Protein 3C2C (pdb70)

Radius of gyration: 13.07 Å; Cα contacts (8 Å, |Δi|>4): 189; chains: 1; bounding box: 24×31×30 Å

CATH classification: 1.10.760.10

Solvent-accessible surface area: 6075 Å² total; per-residue (Å²): 100,45,75,38,72,36,0,89,160,20,4,99,99,26,77,82,48,22,31,11,109,141,78,28,63,48,107,99,9,16,2,25,47,18,8,33,109,58,43,0,8,25,44,142,117,42,83,43,17,124,2,16,68,47,0,89,92,139,53,20,57,10,56,72,70,26,8,17,44,21,21,93,55,0,50,50,11,0,81,111,85,12,59,37,122,121,19,61,25,137,59,67,95,109,11,106,123,100,95,30,4,32,24,8,5,11,23,13,82,81,18,97

Structure (mmCIF, N/CA/C/O backbone):
data_3C2C
#
_entry.id   3C2C
#
_cell.length_a   32.220
_cell.length_b   37.360
_cell.length_c   84.620
_cell.angle_alpha   90.00
_cell.angle_beta   90.00
_cell.angle_gamma   90.00
#
_symmetry.space_group_name_H-M   'P 21 21 21'
#
loop_
_entity.id
_entity.type
_entity.pdbx_description
1 polymer 'CYTOCHROME C2'
2 non-polymer 'PROTOPORPHYRIN IX CONTAINING FE'
3 water water
#
loop_
_atom_site.group_PDB
_atom_site.id
_atom_site.type_symbol
_atom_site.label_atom_id
_atom_site.label_alt_id
_atom_site.label_comp_id
_atom_site.label_asym_id
_atom_site.label_entity_id
_atom_site.label_seq_id
_atom_site.pdbx_PDB_ins_code
_atom_site.Cartn_x
_atom_site.Cartn_y
_atom_site.Cartn_z
_atom_site.occupancy
_atom_site.B_iso_or_equiv
_atom_site.auth_seq_id
_atom_site.auth_comp_id
_atom_site.auth_asym_id
_atom_site.auth_atom_id
_atom_site.pdbx_PDB_model_num
ATOM 1 N N . GLU A 1 1 ? 27.150 -14.330 30.570 1.00 44.20 1 GLU A N 1
ATOM 2 C CA . GLU A 1 1 ? 28.420 -15.230 30.850 1.00 54.70 1 GLU A CA 1
ATOM 3 C C . GLU A 1 1 ? 28.940 -14.650 32.190 1.00 33.60 1 GLU A C 1
ATOM 4 O O . GLU A 1 1 ? 28.920 -13.270 32.140 1.00 49.90 1 GLU A O 1
ATOM 6 N N . GLY A 1 2 ? 29.470 -15.589 32.790 1.00 25.80 2 GLY A N 1
ATOM 7 C CA . GLY A 1 2 ? 30.210 -14.820 33.860 1.00 16.80 2 GLY A CA 1
ATOM 8 C C . GLY A 1 2 ? 29.500 -15.139 35.180 1.00 20.70 2 GLY A C 1
ATOM 9 O O . G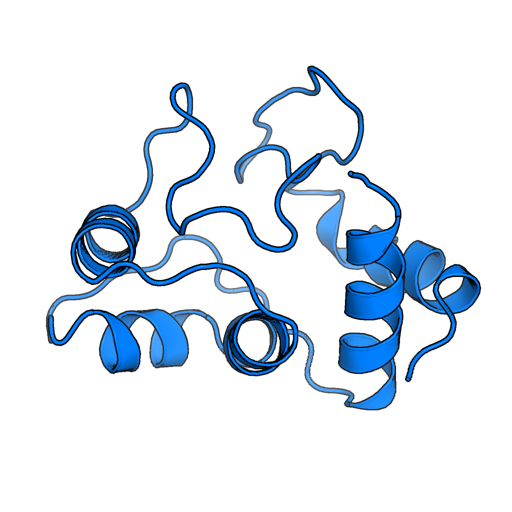LY A 1 2 ? 28.270 -15.220 35.170 1.00 23.60 2 GLY A O 1
ATOM 10 N N . ASP A 1 3 ? 30.320 -15.269 36.190 1.00 12.30 3 ASP A N 1
ATOM 11 C CA . ASP A 1 3 ? 29.660 -15.610 37.510 1.00 14.80 3 ASP A CA 1
ATOM 12 C C . ASP A 1 3 ? 29.740 -14.219 38.250 1.00 20.80 3 ASP A C 1
ATOM 13 O O . ASP A 1 3 ? 30.900 -13.860 38.500 1.00 18.00 3 ASP A O 1
ATOM 18 N N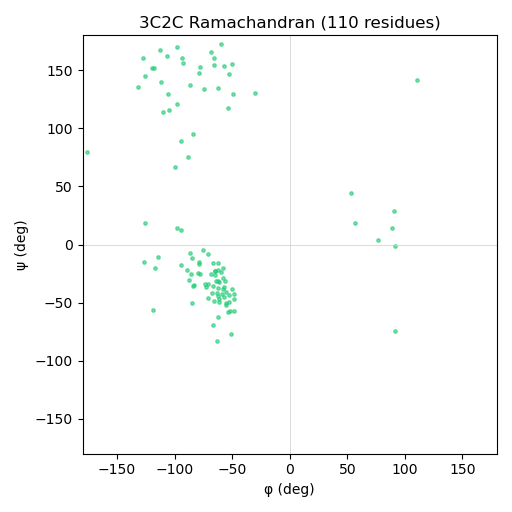 . ALA A 1 4 ? 28.740 -13.460 38.620 1.00 10.30 4 ALA A N 1
ATOM 19 C CA . ALA A 1 4 ? 28.830 -12.179 39.230 1.00 6.30 4 ALA A CA 1
ATOM 20 C C . ALA A 1 4 ? 29.380 -12.490 40.700 1.00 6.70 4 ALA A C 1
ATOM 21 O O . ALA A 1 4 ? 29.940 -11.459 41.190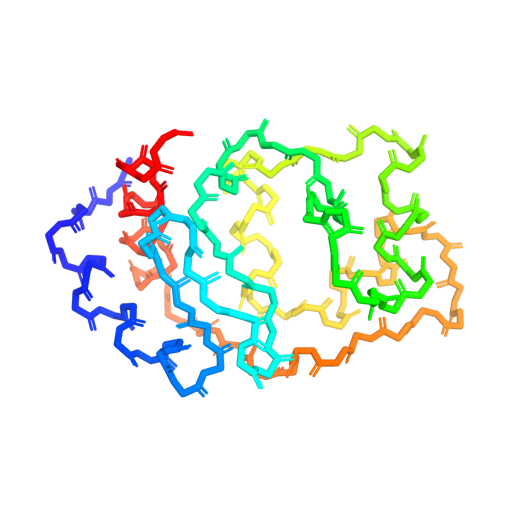 1.00 9.50 4 ALA A O 1
ATOM 23 N N . ALA A 1 5 ? 29.470 -13.710 41.100 1.00 5.90 5 ALA A N 1
ATOM 24 C CA . ALA A 1 5 ? 29.990 -13.889 42.500 1.00 7.30 5 ALA A CA 1
ATOM 25 C C . ALA A 1 5 ? 31.550 -13.949 42.360 1.00 6.50 5 ALA A C 1
ATOM 26 O O . ALA A 1 5 ? 32.170 -13.250 43.130 1.00 9.20 5 ALA A O 1
ATOM 28 N N . ALA A 1 6 ? 32.040 -14.490 41.170 1.00 10.00 6 ALA A N 1
ATOM 29 C CA . ALA A 1 6 ? 33.520 -14.470 41.050 1.00 9.00 6 ALA A CA 1
ATOM 30 C C . ALA A 1 6 ? 34.020 -13.120 40.650 1.00 11.20 6 ALA A C 1
ATOM 31 O O . ALA A 1 6 ? 35.030 -12.569 41.010 1.00 8.90 6 ALA A O 1
ATOM 33 N N . GLY A 1 7 ? 33.090 -12.379 39.990 1.00 9.80 7 GLY A N 1
ATOM 34 C CA . GLY A 1 7 ? 33.260 -10.989 39.530 1.00 6.00 7 GLY A CA 1
ATOM 35 C C . GLY A 1 7 ? 33.520 -10.030 40.690 1.00 5.70 7 GLY A C 1
ATOM 36 O O . GLY A 1 7 ? 34.320 -9.100 40.600 1.00 10.60 7 GLY A O 1
ATOM 37 N N . GLU A 1 8 ? 32.670 -10.190 41.750 1.00 6.00 8 GLU A N 1
ATOM 38 C CA . GLU A 1 8 ? 32.870 -9.380 42.990 1.00 5.70 8 GLU A CA 1
ATOM 39 C C . GLU A 1 8 ? 34.270 -9.510 43.700 1.00 10.70 8 GLU A C 1
ATOM 40 O O . GLU A 1 8 ? 34.910 -8.570 44.070 1.00 8.50 8 GLU A O 1
ATOM 46 N N . LYS A 1 9 ? 34.740 -10.789 43.660 1.00 7.50 9 LYS A N 1
ATOM 47 C CA . LYS A 1 9 ? 36.100 -11.059 43.970 1.00 11.40 9 LYS A CA 1
ATOM 48 C C . LYS A 1 9 ? 37.200 -10.290 43.210 1.00 8.90 9 LYS A C 1
ATOM 49 O O . LYS A 1 9 ? 38.140 -9.660 43.720 1.00 9.20 9 LYS A O 1
ATOM 55 N N . VAL A 1 10 ? 37.140 -10.450 41.800 1.00 7.20 10 VAL A N 1
ATOM 56 C CA . VAL A 1 10 ? 38.050 -9.780 40.930 1.00 9.40 10 VAL A CA 1
ATOM 57 C C . VAL A 1 10 ? 38.020 -8.239 41.120 1.00 8.40 10 VAL A C 1
ATOM 58 O O . VAL A 1 10 ? 39.030 -7.560 41.100 1.00 9.40 10 VAL A O 1
ATOM 62 N N . SER A 1 11 ? 36.820 -7.810 41.360 1.00 7.10 11 SER A N 1
ATOM 63 C CA . SER A 1 11 ? 36.580 -6.340 41.470 1.00 4.60 11 SER A CA 1
ATOM 64 C C . SER A 1 11 ? 37.430 -5.630 42.570 1.00 4.10 11 SER A C 1
ATOM 65 O O . SER A 1 11 ? 37.570 -4.410 42.550 1.00 4.80 11 SER A O 1
ATOM 68 N N . LYS A 1 12 ? 37.870 -6.540 43.460 1.00 6.50 12 LYS A N 1
ATOM 69 C CA . LYS A 1 12 ? 38.750 -6.040 44.560 1.00 8.50 12 LYS A CA 1
ATOM 70 C C . LYS A 1 12 ? 40.030 -5.450 43.980 1.00 6.00 12 LYS A C 1
ATOM 71 O O . LYS A 1 12 ? 40.590 -4.480 44.490 1.00 8.10 12 LYS A O 1
ATOM 75 N N . LYS A 1 13 ? 40.400 -5.820 42.780 1.00 4.00 13 LYS A N 1
ATOM 76 C CA . LYS A 1 13 ? 41.450 -5.250 41.980 1.00 2.00 13 LYS A CA 1
ATOM 77 C C . LYS A 1 13 ? 41.170 -3.840 41.580 1.00 7.30 13 LYS A C 1
ATOM 78 O O . LYS A 1 13 ? 42.090 -3.090 41.380 1.00 10.40 13 LYS A O 1
ATOM 84 N N . CYS A 1 14 ? 39.920 -3.430 41.500 1.00 5.70 14 CYS A N 1
ATOM 85 C CA . CYS A 1 14 ? 39.670 -2.000 41.120 1.00 5.50 14 CYS A CA 1
ATOM 86 C C . CYS A 1 14 ? 39.630 -1.100 42.400 1.00 4.80 14 CYS A C 1
ATOM 87 O O . CYS A 1 14 ? 39.390 0.100 42.200 1.00 6.30 14 CYS A O 1
ATOM 90 N N . LEU A 1 15 ? 39.360 -1.660 43.640 1.00 3.50 15 LEU A N 1
ATOM 91 C CA . LEU A 1 15 ? 38.990 -0.830 44.770 1.00 2.30 15 LEU A CA 1
ATOM 92 C C . LEU A 1 15 ? 40.100 0.180 45.180 1.00 9.10 15 LEU A C 1
ATOM 93 O O . LEU A 1 15 ? 39.590 1.210 45.710 1.00 10.90 15 LEU A O 1
ATOM 98 N N . ALA A 1 16 ? 41.340 0.170 44.850 1.00 4.90 16 ALA A N 1
ATOM 99 C CA . ALA A 1 16 ? 42.160 1.300 45.200 1.00 7.20 16 ALA A CA 1
ATOM 100 C C . ALA A 1 16 ? 41.710 2.510 44.480 1.00 9.50 16 ALA A C 1
ATOM 101 O O . ALA A 1 16 ? 42.030 3.590 44.940 1.00 9.80 16 ALA A O 1
ATOM 103 N N . CYS A 1 17 ? 41.010 2.340 43.330 1.00 5.80 17 CYS A N 1
ATOM 104 C CA . CYS A 1 17 ? 40.740 3.650 42.580 1.00 5.00 17 CYS A CA 1
ATOM 105 C C . CYS A 1 17 ? 39.270 3.910 42.500 1.00 2.00 17 CYS A C 1
ATOM 106 O O . CYS A 1 17 ? 38.770 5.000 42.200 1.00 8.00 17 CYS A O 1
ATOM 109 N N . HIS A 1 18 ? 38.460 2.820 42.690 1.00 4.30 18 HIS A N 1
ATOM 110 C CA . HIS A 1 18 ? 37.040 3.120 42.450 1.00 3.90 18 HIS A CA 1
ATOM 111 C C . HIS A 1 18 ? 36.220 2.640 43.740 1.00 8.00 18 HIS A C 1
ATOM 112 O O . HIS A 1 18 ? 36.470 1.520 44.180 1.00 7.50 18 HIS A O 1
ATOM 119 N N . THR A 1 19 ? 35.020 3.200 43.850 1.00 4.30 19 THR A N 1
ATOM 120 C CA . THR A 1 19 ? 34.040 2.660 44.760 1.00 6.70 19 THR A CA 1
ATOM 121 C C . THR A 1 19 ? 32.880 2.080 43.980 1.00 5.50 19 THR A C 1
ATOM 122 O O . THR A 1 19 ? 32.640 2.610 42.890 1.00 6.60 19 THR A O 1
ATOM 126 N N . PHE A 1 20 ? 31.910 1.340 44.320 1.00 2.60 20 PHE A N 1
ATOM 127 C CA . PHE A 1 20 ? 30.950 0.620 43.850 1.00 2.00 20 PHE A CA 1
ATOM 128 C C . PHE A 1 20 ? 29.510 0.870 44.320 1.00 9.40 20 PHE A C 1
ATOM 129 O O . PHE A 1 20 ? 28.510 0.250 43.930 1.00 9.90 20 PHE A O 1
ATOM 137 N N . ASP A 1 21 ? 29.590 1.680 45.500 1.00 8.50 21 ASP A N 1
ATOM 138 C CA . ASP A 1 21 ? 28.280 1.780 46.170 1.00 5.90 21 ASP A CA 1
ATOM 139 C C . ASP A 1 21 ? 27.660 3.040 45.580 1.00 2.80 21 ASP A C 1
ATOM 140 O O . ASP 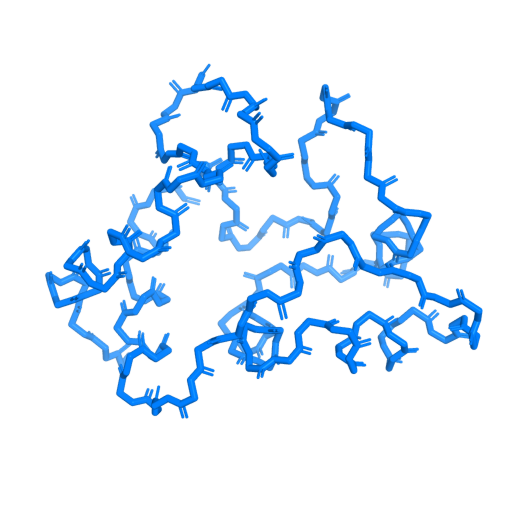A 1 21 ? 28.280 4.000 45.290 1.00 3.50 21 ASP A O 1
ATOM 145 N N . GLN A 1 22 ? 26.360 3.000 45.680 1.00 2.70 22 GLN A N 1
ATOM 146 C CA . GLN A 1 22 ? 25.550 4.170 45.350 1.00 1.80 22 GLN A CA 1
ATOM 147 C C . GLN A 1 22 ? 25.890 5.410 46.010 1.00 5.80 22 GLN A C 1
ATOM 148 O O . GLN A 1 22 ? 25.960 5.410 47.320 1.00 8.90 22 GLN A O 1
ATOM 154 N N . GLY A 1 23 ? 26.320 6.570 45.470 1.00 4.30 23 GLY A N 1
ATOM 155 C CA . GLY A 1 23 ? 26.590 7.850 46.200 1.00 2.00 23 GLY A CA 1
ATOM 156 C C . GLY A 1 23 ? 27.980 7.840 46.570 1.00 4.40 23 GLY A C 1
ATOM 157 O O . GLY A 1 23 ? 28.440 8.840 46.930 1.00 8.40 23 GLY A O 1
ATOM 158 N N . GLY A 1 24 ? 28.850 6.830 46.310 1.00 5.60 24 GLY A N 1
ATOM 159 C CA . GLY A 1 24 ? 30.150 6.640 46.710 1.00 2.00 24 GLY A CA 1
ATOM 160 C C . GLY A 1 24 ? 31.100 7.720 46.270 1.00 5.60 24 GLY A C 1
ATOM 161 O O . GLY A 1 24 ? 30.860 8.450 45.250 1.00 8.60 24 GLY A O 1
ATOM 162 N N . ALA A 1 25 ? 32.350 7.740 46.710 1.00 6.20 25 ALA A N 1
ATOM 163 C CA . ALA A 1 25 ? 33.220 8.890 46.550 1.00 9.50 25 ALA A CA 1
ATOM 164 C C . ALA A 1 25 ? 33.980 8.570 45.220 1.00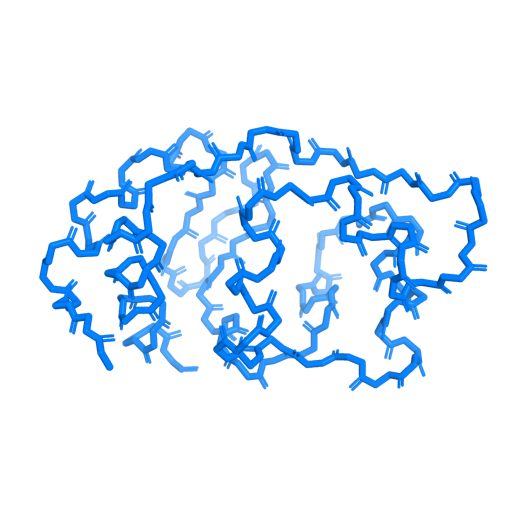 9.40 25 ALA A C 1
ATOM 165 O O . ALA A 1 25 ? 34.010 7.470 44.650 1.00 12.80 25 ALA A O 1
ATOM 167 N N . ASN A 1 26 ? 34.530 9.670 44.660 1.00 15.00 26 ASN A N 1
ATOM 168 C CA . ASN A 1 26 ? 35.380 9.630 43.480 1.00 10.40 26 ASN A CA 1
ATOM 169 C C . ASN A 1 26 ? 36.830 9.580 44.110 1.00 6.70 26 ASN A C 1
ATOM 170 O O . ASN A 1 26 ? 37.430 10.610 44.110 1.00 17.10 26 ASN A O 1
ATOM 175 N N . LYS A 1 27 ? 37.330 8.420 44.370 1.00 8.60 27 LYS A N 1
ATOM 176 C CA . LYS A 1 27 ? 38.680 8.300 44.900 1.00 12.10 27 LYS A CA 1
ATOM 177 C C . LYS A 1 27 ? 39.850 8.690 44.030 1.00 19.10 27 LYS A C 1
ATOM 178 O O . LYS A 1 27 ? 40.820 9.500 44.440 1.00 22.80 27 LYS A O 1
ATOM 184 N N . VAL A 1 28 ? 40.120 7.900 42.980 1.00 12.70 28 VAL A N 1
ATOM 185 C CA . VAL A 1 28 ? 41.080 8.220 41.920 1.00 8.30 28 VAL A CA 1
ATOM 186 C C . VAL A 1 28 ? 40.270 8.290 40.530 1.00 7.40 28 VAL A C 1
ATOM 187 O O . VAL A 1 28 ? 40.320 9.340 39.880 1.00 9.10 28 VAL A O 1
ATOM 191 N N . GLY A 1 29 ? 39.610 7.160 40.280 1.00 4.70 29 GLY A N 1
ATOM 192 C CA . GLY A 1 29 ? 38.610 7.150 39.180 1.00 4.20 29 GLY A CA 1
ATOM 193 C C . GLY A 1 29 ? 37.150 7.340 39.730 1.00 5.20 29 GLY A C 1
ATOM 194 O O . GLY A 1 29 ? 36.860 7.550 40.860 1.00 3.10 29 GLY A O 1
ATOM 195 N N . PRO A 1 30 ? 36.180 7.570 38.750 1.00 5.60 30 PRO A N 1
ATOM 196 C CA . PRO A 1 30 ? 34.830 7.890 39.170 1.00 5.00 30 PRO A CA 1
ATOM 197 C C . PRO A 1 30 ? 34.250 6.650 39.880 1.00 5.30 30 PRO A C 1
ATOM 198 O O . PRO A 1 30 ? 34.480 5.500 39.620 1.00 6.70 30 PRO A O 1
ATOM 202 N N . ASN A 1 31 ? 33.270 6.930 40.770 1.00 4.90 31 ASN A N 1
ATOM 203 C CA . ASN A 1 31 ? 32.440 5.780 41.300 1.00 2.40 31 ASN A CA 1
ATOM 204 C C . ASN A 1 31 ? 31.750 5.000 40.080 1.00 3.10 31 ASN A C 1
ATOM 205 O O . ASN A 1 31 ? 31.170 5.710 39.170 1.00 5.80 31 ASN A O 1
ATOM 210 N N . LEU A 1 32 ? 31.460 3.760 40.230 1.00 2.00 32 LEU A N 1
ATOM 211 C CA . LEU A 1 32 ? 31.090 2.950 39.070 1.00 2.60 32 LEU A CA 1
ATOM 212 C C . LEU A 1 32 ? 29.760 2.360 39.450 1.00 3.60 32 LEU A C 1
ATOM 213 O O . LEU A 1 32 ? 29.280 1.590 38.640 1.00 7.50 32 LEU A O 1
ATOM 218 N N . PHE A 1 33 ? 29.090 2.960 40.460 1.00 2.40 33 PHE A N 1
ATOM 219 C CA . PHE A 1 33 ? 27.700 2.330 40.560 1.00 3.30 33 PHE A CA 1
ATOM 220 C C . PHE A 1 33 ? 26.850 2.980 39.420 1.00 5.50 33 PHE A C 1
ATOM 221 O O . PHE A 1 33 ? 26.900 4.160 39.160 1.00 9.60 33 PHE A O 1
ATOM 229 N N . GLY A 1 34 ? 25.950 2.090 38.950 1.00 6.90 34 GLY A N 1
ATOM 230 C CA . GLY A 1 34 ? 25.170 2.540 37.790 1.00 10.30 34 GLY A CA 1
ATOM 231 C C . GLY A 1 34 ? 25.920 2.540 36.330 1.00 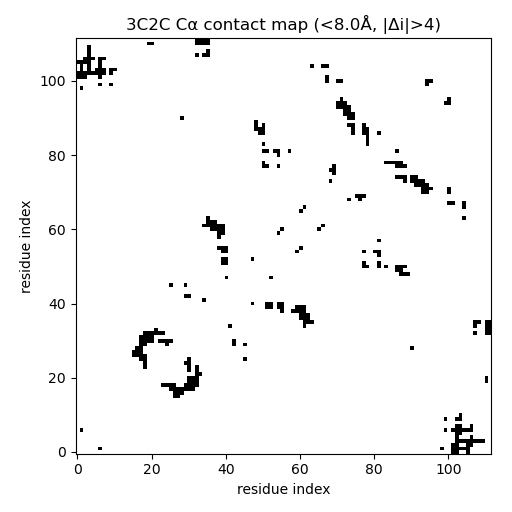7.20 34 GLY A C 1
ATOM 232 O O . GLY A 1 34 ? 25.330 3.250 35.560 1.00 8.90 34 GLY A O 1
ATOM 233 N N . VAL A 1 35 ? 27.100 2.100 36.160 1.00 4.60 35 VAL A N 1
ATOM 234 C CA . VAL A 1 35 ? 28.000 2.310 35.010 1.00 6.60 35 VAL A CA 1
ATOM 235 C C . VAL A 1 35 ? 27.400 1.450 33.770 1.00 8.10 35 VAL A C 1
ATOM 236 O O . VAL A 1 35 ? 27.530 1.760 32.690 1.00 5.20 35 VAL A O 1
ATOM 240 N N . PHE A 1 36 ? 26.820 0.320 34.160 1.00 9.40 36 PHE A N 1
ATOM 241 C CA . PHE A 1 36 ? 26.400 -0.630 33.150 1.00 11.30 36 PHE A CA 1
ATOM 242 C C . PHE A 1 36 ? 25.320 0.080 32.270 1.00 9.50 36 PHE A C 1
ATOM 243 O O . PHE A 1 36 ? 24.230 0.410 32.860 1.00 12.00 36 PHE A O 1
ATOM 251 N N . GLU A 1 37 ? 25.520 -0.120 30.940 1.00 9.80 37 GLU A N 1
ATOM 252 C CA . GLU A 1 37 ? 24.570 0.560 29.980 1.00 9.30 37 GLU A CA 1
ATOM 253 C C . GLU A 1 37 ? 24.450 1.980 30.080 1.00 13.60 37 GLU A C 1
ATOM 254 O O . GLU A 1 37 ? 23.530 2.540 29.570 1.00 16.60 37 GLU A O 1
ATOM 260 N N . ASN A 1 38 ? 25.380 2.650 30.690 1.00 7.00 38 ASN A N 1
ATOM 261 C CA . ASN A 1 38 ? 25.240 4.130 30.950 1.00 10.70 38 ASN A CA 1
ATOM 262 C C . ASN A 1 38 ? 26.270 4.700 29.890 1.00 11.10 38 ASN A C 1
ATOM 263 O O . ASN A 1 38 ? 26.990 3.920 29.350 1.00 9.40 38 ASN A O 1
ATOM 268 N N . THR A 1 39 ? 26.200 5.900 29.560 1.00 12.40 39 THR A N 1
ATOM 269 C CA . THR A 1 39 ? 27.150 6.660 28.820 1.00 9.50 39 THR A CA 1
ATOM 270 C C . THR A 1 39 ? 28.580 6.630 29.250 1.00 8.60 39 THR A C 1
ATOM 271 O O . THR A 1 39 ? 28.930 6.370 30.380 1.00 12.10 39 THR A O 1
ATOM 275 N N . ALA A 1 40 ? 29.550 6.900 28.350 1.00 8.00 40 ALA A N 1
ATOM 276 C CA . ALA A 1 40 ? 30.990 7.110 28.690 1.00 3.80 40 ALA A CA 1
ATOM 277 C C . ALA A 1 40 ? 30.860 8.400 29.500 1.00 6.90 40 ALA A C 1
ATOM 278 O O . ALA A 1 40 ? 29.850 9.160 29.250 1.00 10.80 40 ALA A O 1
ATOM 280 N N . ALA A 1 41 ? 31.820 8.680 30.260 1.00 5.20 41 ALA A N 1
ATOM 281 C CA . ALA A 1 41 ? 31.830 9.950 31.060 1.00 4.30 41 ALA A CA 1
ATOM 282 C C . ALA A 1 41 ? 30.520 10.110 31.920 1.00 9.30 41 ALA A C 1
ATOM 283 O O . ALA A 1 41 ? 29.840 11.160 31.840 1.00 8.70 41 ALA A O 1
ATOM 285 N N . HIS A 1 42 ? 30.090 9.000 32.580 1.00 5.80 42 HIS A N 1
ATOM 286 C CA . HIS A 1 42 ? 28.730 8.990 33.100 1.00 7.10 42 HIS A CA 1
ATOM 287 C C . HIS A 1 42 ? 28.600 9.770 34.420 1.00 11.90 42 HIS A C 1
ATOM 288 O O . HIS A 1 42 ? 27.420 10.080 34.740 1.00 10.20 42 HIS A O 1
ATOM 295 N N . LYS A 1 43 ? 29.670 10.070 35.120 1.00 6.50 43 LYS A N 1
ATOM 296 C CA . LYS A 1 43 ? 29.490 10.760 36.450 1.00 6.10 43 LYS A CA 1
ATOM 297 C C . LYS A 1 43 ? 29.710 12.240 36.200 1.00 12.10 43 LYS A C 1
ATOM 298 O O . LYS A 1 43 ? 30.820 12.750 36.030 1.00 11.50 43 LYS A O 1
ATOM 304 N N . ASP A 1 44 ? 28.740 13.130 36.480 1.00 8.70 44 ASP A N 1
ATOM 305 C CA . ASP A 1 44 ? 28.760 14.610 36.250 1.00 11.10 44 ASP A CA 1
ATOM 306 C C . ASP A 1 44 ? 29.790 15.350 37.190 1.00 12.20 44 ASP A C 1
ATOM 307 O O . ASP A 1 44 ? 29.950 16.540 36.940 1.00 13.40 44 ASP A O 1
ATOM 312 N N . ASN A 1 45 ? 30.060 14.650 38.390 1.00 10.80 45 ASN A N 1
ATOM 313 C CA . ASN A 1 45 ? 30.960 15.340 39.280 1.00 9.60 45 ASN A CA 1
ATOM 314 C C . ASN A 1 45 ? 32.410 14.880 39.080 1.00 15.10 45 ASN A C 1
ATOM 315 O O . ASN A 1 45 ? 33.250 15.250 39.910 1.00 12.30 45 ASN A O 1
ATOM 320 N N . TYR A 1 46 ? 32.720 14.150 38.020 1.00 9.30 46 TYR A N 1
ATOM 321 C CA . TYR A 1 46 ? 34.190 13.740 37.920 1.00 4.20 46 TYR A CA 1
ATOM 322 C C . TYR A 1 46 ? 34.800 14.440 36.790 1.00 8.60 46 TYR A C 1
ATOM 323 O O . TYR A 1 46 ? 34.040 14.700 35.810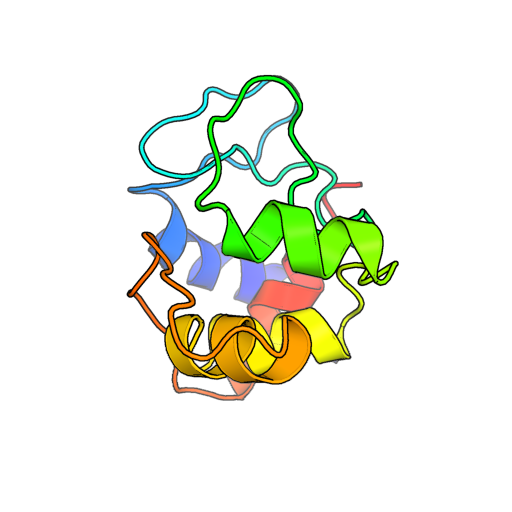 1.00 10.90 46 TYR A O 1
ATOM 332 N N . ALA A 1 47 ? 36.010 14.940 36.820 1.00 8.90 47 ALA A N 1
ATOM 333 C CA . ALA A 1 47 ? 36.640 15.540 35.630 1.00 7.20 47 ALA A CA 1
ATOM 334 C C . ALA A 1 47 ? 37.270 14.520 34.760 1.00 7.10 47 ALA A C 1
ATOM 335 O O . ALA A 1 47 ? 38.500 14.110 35.070 1.00 9.40 47 ALA A O 1
ATOM 337 N N . TYR A 1 48 ? 36.650 14.020 33.770 1.00 6.60 48 TYR A N 1
ATOM 338 C CA . TYR A 1 48 ? 37.250 12.960 32.870 1.00 3.70 48 TYR A CA 1
ATOM 339 C C . TYR A 1 48 ? 38.240 13.480 31.840 1.00 4.20 48 TYR A C 1
ATOM 340 O O . TYR A 1 48 ? 38.100 14.710 31.480 1.00 8.50 48 TYR A O 1
ATOM 349 N N . SER A 1 49 ? 39.150 12.680 31.420 1.00 9.20 49 SER A N 1
ATOM 350 C CA . SER A 1 49 ? 40.030 13.010 30.220 1.00 9.30 49 SER A CA 1
ATOM 351 C C . SER A 1 49 ? 39.030 13.390 29.000 1.00 13.50 49 SER A C 1
ATOM 352 O O . SER A 1 49 ? 37.870 12.900 28.960 1.00 10.80 49 SER A O 1
ATOM 355 N N . GLU A 1 50 ? 39.430 14.310 28.130 1.00 10.80 50 GLU A N 1
ATOM 356 C CA . GLU A 1 50 ? 38.570 14.800 27.050 1.00 8.20 50 GLU A CA 1
ATOM 357 C C . GLU A 1 50 ? 38.100 13.660 26.220 1.00 5.80 50 GLU A C 1
ATOM 358 O O . GLU A 1 50 ? 36.950 13.680 25.830 1.00 8.50 50 GLU A O 1
ATOM 364 N N . SER A 1 51 ? 38.890 12.620 26.100 1.00 6.80 51 SER A N 1
ATOM 365 C CA . SER A 1 51 ? 38.590 11.460 25.310 1.00 7.40 51 SER A CA 1
ATOM 366 C C . SER A 1 51 ? 37.290 10.750 25.690 1.00 14.50 51 SER A C 1
ATOM 367 O O . SER A 1 51 ? 36.530 10.200 24.840 1.00 13.00 51 SER A O 1
ATOM 370 N N . TYR A 1 52 ? 36.840 10.800 26.910 1.00 11.50 52 TYR A N 1
ATOM 371 C CA . TYR A 1 52 ? 35.590 10.170 27.430 1.00 8.60 52 TYR A CA 1
ATOM 372 C C . TYR A 1 52 ? 34.440 11.080 27.120 1.00 7.50 52 TYR A C 1
ATOM 373 O O . TYR A 1 52 ? 33.440 10.430 26.730 1.00 9.80 52 TYR A O 1
ATOM 382 N N . THR A 1 53 ? 34.640 12.310 27.150 1.00 8.00 53 THR A N 1
ATOM 383 C CA . THR A 1 53 ? 33.610 13.260 26.720 1.00 6.30 53 THR A CA 1
ATOM 384 C C . THR A 1 53 ? 33.230 13.150 25.220 1.00 16.50 53 THR A C 1
ATOM 385 O O . THR A 1 53 ? 32.080 13.290 24.740 1.00 16.80 53 THR A O 1
ATOM 389 N N . GLU A 1 54 ? 34.140 12.790 24.390 1.00 18.90 54 GLU A N 1
ATOM 390 C CA . GLU A 1 54 ? 34.150 12.560 22.930 1.00 9.20 54 GLU A CA 1
ATOM 391 C C . GLU A 1 54 ? 33.650 11.140 22.790 1.00 15.60 54 GLU A C 1
ATOM 392 O O . GLU A 1 54 ? 32.660 11.270 22.070 1.00 13.20 54 GLU A O 1
ATOM 398 N N . MET A 1 55 ? 33.800 10.000 23.510 1.00 8.70 55 MET A N 1
ATOM 399 C CA . MET A 1 55 ? 33.090 8.810 23.320 1.00 6.70 55 MET A CA 1
ATOM 400 C C . MET A 1 55 ? 31.620 9.190 23.600 1.00 10.30 55 MET A C 1
ATOM 401 O O . MET A 1 55 ? 30.650 8.580 22.980 1.00 13.20 55 MET A O 1
ATOM 406 N N . LYS A 1 56 ? 31.440 10.040 24.570 1.00 9.20 56 LYS A N 1
ATOM 407 C CA . LYS A 1 56 ? 30.040 10.250 25.120 1.00 11.70 56 LYS A CA 1
ATOM 408 C C . LYS A 1 56 ? 29.240 11.030 23.980 1.00 12.40 56 LYS A C 1
ATOM 409 O O . LYS A 1 56 ? 28.150 10.670 23.650 1.00 13.10 56 LYS A O 1
ATOM 415 N N . ALA A 1 57 ? 29.850 12.020 23.450 1.00 9.20 57 ALA A N 1
ATOM 416 C CA . ALA A 1 57 ? 29.250 12.660 22.200 1.00 16.80 57 ALA A CA 1
ATOM 417 C C . ALA A 1 57 ? 28.860 11.790 21.050 1.00 10.00 57 ALA A C 1
ATOM 418 O O . ALA A 1 57 ? 27.910 11.960 20.270 1.00 17.00 57 ALA A O 1
ATOM 420 N N . LYS A 1 58 ? 29.620 10.700 20.690 1.00 14.60 58 LYS A N 1
ATOM 421 C CA . LYS A 1 58 ? 29.450 9.700 19.760 1.00 15.50 58 LYS A CA 1
ATOM 422 C C . LYS A 1 58 ? 28.240 8.820 20.110 1.00 18.10 58 LYS A C 1
ATOM 423 O O . LYS A 1 58 ? 27.890 8.020 19.230 1.00 21.90 58 LYS A O 1
ATOM 429 N N . GLY A 1 59 ? 27.840 8.800 21.360 1.00 16.00 59 GLY A N 1
ATOM 430 C CA . GLY A 1 59 ? 26.700 7.970 21.950 1.00 11.50 59 GLY A CA 1
ATOM 431 C C . GLY A 1 59 ? 27.330 6.630 22.420 1.00 15.10 59 GLY A C 1
ATOM 432 O O . GLY A 1 59 ? 26.390 5.730 22.560 1.00 20.70 59 GLY A O 1
ATOM 433 N N . LEU A 1 60 ? 28.610 6.570 22.810 1.00 7.10 60 LEU A N 1
ATOM 434 C CA . LEU A 1 60 ? 29.060 5.240 23.320 1.00 6.20 60 LEU A CA 1
ATOM 435 C C . LEU A 1 60 ? 28.440 5.100 24.730 1.00 9.10 60 LEU A C 1
ATOM 436 O O . LEU A 1 60 ? 28.480 5.980 25.580 1.00 14.90 60 LEU A O 1
ATOM 441 N N . THR A 1 61 ? 27.900 3.940 24.890 1.00 12.70 61 THR A N 1
ATOM 442 C CA . THR A 1 61 ? 27.250 3.420 26.110 1.00 9.20 61 THR A CA 1
ATOM 443 C C . THR A 1 61 ? 28.130 2.170 26.520 1.00 11.60 61 THR A C 1
ATOM 444 O O . THR A 1 61 ? 28.850 1.450 25.780 1.00 12.90 61 THR A O 1
ATOM 448 N N . TRP A 1 62 ? 28.110 1.890 27.930 1.00 7.90 62 TRP A N 1
ATOM 449 C CA . TRP A 1 62 ? 28.900 0.790 28.520 1.00 10.20 62 TRP A CA 1
ATOM 450 C C . TRP A 1 62 ? 28.090 -0.510 28.510 1.00 14.50 62 TRP A C 1
ATOM 451 O O . TRP A 1 62 ? 27.770 -1.170 29.490 1.00 12.80 62 TRP A O 1
ATOM 462 N N . THR A 1 63 ? 27.980 -1.110 27.360 1.00 9.90 63 THR A N 1
ATOM 463 C CA . THR A 1 63 ? 27.480 -2.410 26.940 1.00 9.30 63 THR A CA 1
ATOM 464 C C . THR A 1 63 ? 28.520 -3.430 27.520 1.00 7.60 63 THR A C 1
ATOM 465 O O . THR A 1 63 ? 29.770 -3.140 27.730 1.00 9.80 63 THR A O 1
ATOM 469 N N . GLU A 1 64 ? 28.140 -4.640 27.520 1.00 5.70 64 GLU A N 1
ATOM 470 C CA . GLU A 1 64 ? 29.010 -5.780 27.800 1.00 6.30 64 GLU A CA 1
ATOM 471 C C . GLU A 1 64 ? 30.150 -5.830 26.900 1.00 12.20 64 GLU A C 1
ATOM 472 O O . GLU A 1 64 ? 31.260 -6.080 27.420 1.00 10.80 64 GLU A O 1
ATOM 478 N N . ALA A 1 65 ? 29.870 -5.610 25.550 1.00 13.40 65 ALA A N 1
ATOM 479 C CA . ALA A 1 65 ? 31.080 -5.650 24.720 1.00 5.80 65 ALA A CA 1
ATOM 480 C C . ALA A 1 65 ? 32.040 -4.470 24.800 1.00 6.10 65 ALA A C 1
ATOM 481 O O . ALA A 1 65 ? 33.270 -4.590 24.700 1.00 10.90 65 ALA A O 1
ATOM 483 N N . ASN A 1 66 ? 31.450 -3.300 25.000 1.00 3.90 66 ASN A N 1
ATOM 484 C CA . ASN A 1 66 ? 32.440 -2.140 25.150 1.00 7.10 66 ASN A CA 1
ATOM 485 C C . ASN A 1 66 ? 33.140 -2.260 26.540 1.00 7.80 66 ASN A C 1
ATOM 486 O O . ASN A 1 66 ? 34.390 -1.930 26.600 1.00 13.30 66 ASN A O 1
ATOM 491 N N . LEU A 1 67 ? 32.330 -2.710 27.570 1.00 4.90 67 LEU A N 1
ATOM 492 C CA . LEU A 1 67 ? 33.270 -2.910 28.850 1.00 6.80 67 LEU A CA 1
ATOM 493 C C . LEU A 1 67 ? 34.330 -3.900 28.710 1.00 7.70 67 LEU A C 1
ATOM 494 O O . LEU A 1 67 ? 35.460 -3.730 29.000 1.00 7.70 67 LEU A O 1
ATOM 499 N N . ALA A 1 68 ? 34.050 -4.910 27.930 1.00 5.30 68 ALA A N 1
ATOM 500 C CA . ALA A 1 68 ? 35.000 -6.050 27.690 1.00 3.30 68 ALA A CA 1
ATOM 501 C C . ALA A 1 68 ? 36.170 -5.430 27.050 1.00 9.90 68 ALA A C 1
ATOM 502 O O . ALA A 1 68 ? 37.270 -5.940 27.320 1.00 13.50 68 ALA A O 1
ATOM 504 N N . ALA A 1 69 ? 36.080 -4.810 25.840 1.00 9.60 69 ALA A N 1
ATOM 505 C CA . ALA A 1 69 ? 37.240 -4.270 25.110 1.00 10.90 69 ALA A CA 1
ATOM 506 C C . ALA A 1 69 ? 37.980 -3.210 25.950 1.00 11.50 69 ALA A C 1
ATOM 507 O O . ALA A 1 69 ? 39.210 -3.100 25.950 1.00 12.10 69 ALA A O 1
ATOM 509 N N . TYR A 1 70 ? 37.170 -2.340 26.610 1.00 9.70 70 TYR A N 1
ATOM 510 C CA . TYR A 1 70 ? 37.830 -1.310 27.470 1.00 5.10 70 TYR A CA 1
ATOM 511 C C . TYR A 1 70 ? 38.770 -1.860 28.510 1.00 6.90 70 TYR A C 1
ATOM 512 O O . TYR A 1 70 ? 39.870 -1.380 28.660 1.00 8.70 70 TYR A O 1
ATOM 521 N N . VAL A 1 71 ? 38.160 -2.810 29.250 1.00 8.60 71 VAL A N 1
ATOM 522 C CA . VAL A 1 71 ? 38.980 -3.130 30.540 1.00 7.50 71 VAL A CA 1
ATOM 523 C C . VAL A 1 71 ? 40.230 -4.010 30.130 1.00 18.50 71 VAL A C 1
ATOM 524 O O . VAL A 1 71 ? 41.180 -4.100 30.930 1.00 14.80 71 VAL A O 1
ATOM 528 N N . LYS A 1 72 ? 40.260 -4.360 28.830 1.00 13.10 72 LYS A N 1
ATOM 529 C CA . LYS A 1 72 ? 41.450 -5.080 28.360 1.00 17.80 72 LYS A CA 1
ATOM 530 C C . LYS A 1 72 ? 42.670 -4.170 28.120 1.00 11.40 72 LYS A C 1
ATOM 531 O O . LYS A 1 72 ? 43.840 -4.600 28.230 1.00 10.50 72 LYS A O 1
ATOM 537 N N . ASN A 1 73 ? 42.300 -2.910 27.860 1.00 9.80 73 ASN A N 1
ATOM 538 C CA . ASN A 1 73 ? 43.420 -1.950 27.410 1.00 5.70 73 ASN A CA 1
ATOM 539 C C . ASN A 1 73 ? 42.700 -0.670 27.310 1.00 5.80 73 ASN A C 1
ATOM 540 O O . ASN A 1 73 ? 42.160 -0.230 26.190 1.00 12.90 73 ASN A O 1
ATOM 545 N N . PRO A 1 74 ? 42.430 0.060 28.370 1.00 7.60 74 PRO A N 1
ATOM 546 C CA . PRO A 1 74 ? 41.700 1.350 28.200 1.00 7.90 74 PRO A CA 1
ATOM 547 C C . PRO A 1 74 ? 42.310 2.330 27.170 1.00 9.20 74 PRO A C 1
ATOM 548 O O . PRO A 1 74 ? 41.550 3.100 26.510 1.00 9.90 74 PRO A O 1
ATOM 552 N N . LYS A 1 75 ? 43.660 2.530 27.130 1.00 12.50 75 LYS A N 1
ATOM 553 C CA . LYS A 1 75 ? 44.290 3.480 26.300 1.00 9.40 75 LYS A CA 1
ATOM 554 C C . LYS A 1 75 ? 44.060 3.170 24.780 1.00 15.00 75 LYS A C 1
ATOM 555 O O . LYS A 1 75 ? 43.660 4.150 24.060 1.00 17.60 75 LYS A O 1
ATOM 557 N N . ALA A 1 76 ? 44.190 1.920 24.370 1.00 14.90 76 ALA A N 1
ATOM 558 C CA . ALA A 1 76 ? 43.780 1.540 23.020 1.00 13.40 76 ALA A CA 1
ATOM 559 C C . ALA A 1 76 ? 42.290 1.740 22.800 1.00 11.50 76 ALA A C 1
ATOM 560 O O . ALA A 1 76 ? 41.830 2.380 21.840 1.00 14.90 76 ALA A O 1
ATOM 562 N N . PHE A 1 77 ? 41.460 1.350 23.840 1.00 15.20 77 PHE A N 1
ATOM 563 C CA . PHE A 1 77 ? 40.110 1.640 23.730 1.00 11.00 77 PHE A CA 1
ATOM 564 C C . PHE A 1 77 ? 39.950 3.130 23.380 1.00 11.70 77 PHE A C 1
ATOM 565 O O . PHE A 1 77 ? 39.000 3.310 22.520 1.00 12.40 77 PHE A O 1
ATOM 573 N N . VAL A 1 78 ? 40.100 4.100 24.280 1.00 12.10 78 VAL A N 1
ATOM 574 C CA . VAL A 1 78 ? 39.770 5.480 24.080 1.00 5.90 78 VAL A CA 1
ATOM 575 C C . VAL A 1 78 ? 40.410 5.970 22.680 1.00 11.30 78 VAL A C 1
ATOM 576 O O . VAL A 1 78 ? 39.680 6.880 22.180 1.00 12.00 78 VAL A O 1
ATOM 580 N N . LEU A 1 79 ? 41.520 5.710 22.270 1.00 10.80 79 LEU A N 1
ATOM 581 C CA . LEU A 1 79 ? 41.930 6.110 20.860 1.00 13.90 79 LEU A CA 1
ATOM 582 C C . LEU A 1 79 ? 40.950 5.750 19.770 1.00 14.80 79 LEU A C 1
ATOM 583 O O . LEU A 1 79 ? 40.630 6.540 18.900 1.00 15.40 79 LEU A O 1
ATOM 588 N N . GLU A 1 80 ? 40.730 4.470 19.790 1.00 16.70 80 GLU A N 1
ATOM 589 C CA . GLU A 1 80 ? 39.900 3.680 18.880 1.00 13.10 80 GLU A CA 1
ATOM 590 C C . GLU A 1 80 ? 38.580 4.290 18.790 1.00 19.40 80 GLU A C 1
ATOM 591 O O . GLU A 1 80 ? 38.040 4.810 17.720 1.00 17.20 80 GLU A O 1
ATOM 595 N N . LYS A 1 81 ? 37.800 4.510 19.780 1.00 9.60 81 LYS A N 1
ATOM 596 C CA . LYS A 1 81 ? 36.370 4.800 19.850 1.00 10.30 81 LYS A CA 1
ATOM 597 C C . LYS A 1 81 ? 36.030 6.270 19.900 1.00 15.90 81 LYS A C 1
ATOM 598 O O . LYS A 1 81 ? 35.030 6.800 19.480 1.00 17.10 81 LYS A O 1
ATOM 604 N N . SER A 1 82 ? 37.100 7.090 20.260 1.00 11.90 82 SER A N 1
ATOM 605 C CA . SER A 1 82 ? 37.050 8.550 20.230 1.00 14.50 82 SER A CA 1
ATOM 606 C C . SER A 1 82 ? 37.410 8.990 18.670 1.00 18.10 82 SER A C 1
ATOM 607 O O . SER A 1 82 ? 36.790 10.010 18.400 1.00 23.30 82 SER A O 1
ATOM 610 N N . GLY A 1 83 ? 38.420 8.500 18.140 1.00 17.90 83 GLY A N 1
ATOM 611 C CA . GLY A 1 83 ? 38.820 9.000 16.750 1.00 19.70 83 GLY A CA 1
ATOM 612 C C . GLY A 1 83 ? 39.680 10.120 16.930 1.00 24.10 83 GLY A C 1
ATOM 613 O O . GLY A 1 83 ? 39.910 10.930 16.040 1.00 20.10 83 GLY A O 1
ATOM 614 N N . ASP A 1 84 ? 40.170 10.260 18.230 1.00 19.80 84 ASP A N 1
ATOM 615 C CA . ASP A 1 84 ? 41.040 11.470 18.490 1.00 20.20 84 ASP A CA 1
ATOM 616 C C . ASP A 1 84 ? 42.430 10.930 18.700 1.00 22.60 84 ASP A C 1
ATOM 617 O O . ASP A 1 84 ? 42.560 9.980 19.420 1.00 19.20 84 ASP A O 1
ATOM 622 N N . PRO A 1 85 ? 43.380 11.270 17.740 1.00 26.40 85 PRO A N 1
ATOM 623 C CA . PRO A 1 85 ? 44.730 10.510 17.930 1.00 28.10 85 PRO A CA 1
ATOM 624 C C . PRO A 1 85 ? 45.410 11.020 19.300 1.00 16.50 85 PRO A C 1
ATOM 625 O O . PRO A 1 85 ? 46.500 10.520 19.480 1.00 26.30 85 PRO A O 1
ATOM 629 N N . LYS A 1 86 ? 44.860 12.160 19.720 1.00 16.80 86 LYS A N 1
ATOM 630 C CA . LYS A 1 86 ? 45.760 12.700 20.810 1.00 19.30 86 LYS A CA 1
ATOM 631 C C . LYS A 1 86 ? 45.100 12.250 22.190 1.00 22.40 86 LYS A C 1
ATOM 632 O O . LYS A 1 86 ? 45.470 12.570 23.290 1.00 23.00 86 LYS A O 1
ATOM 635 N N . ALA A 1 87 ? 44.130 11.290 22.100 1.00 13.60 87 ALA A N 1
ATOM 636 C CA . ALA A 1 87 ? 43.360 10.650 23.210 1.00 18.20 87 ALA A CA 1
ATOM 637 C C . ALA A 1 87 ? 44.260 10.110 24.390 1.00 12.50 87 ALA A C 1
ATOM 638 O O . ALA A 1 87 ? 45.170 9.300 24.280 1.00 14.40 87 ALA A O 1
ATOM 640 N N . LYS A 1 88 ? 43.770 10.580 25.630 1.00 12.20 88 LYS A N 1
ATOM 641 C CA . LYS A 1 88 ? 44.480 10.210 26.830 1.00 14.40 88 LYS A CA 1
ATOM 642 C C . LYS A 1 88 ? 43.460 9.420 27.690 1.00 13.40 88 LYS A C 1
ATOM 643 O O . LYS A 1 88 ? 42.230 9.530 27.710 1.00 12.00 88 LYS A O 1
ATOM 645 N N . SER A 1 89 ? 43.970 8.520 28.500 1.00 13.40 89 SER A N 1
ATOM 646 C CA . SER A 1 89 ? 43.220 7.820 29.570 1.00 9.90 89 SER A CA 1
ATOM 647 C C . SER A 1 89 ? 44.140 7.940 30.840 1.00 8.50 89 SER A C 1
ATOM 648 O O . SER A 1 89 ? 45.180 7.290 30.860 1.00 13.10 89 SER A O 1
ATOM 651 N N . LYS A 1 90 ? 43.450 8.280 31.950 1.00 10.90 90 LYS A N 1
ATOM 652 C CA . LYS A 1 90 ? 44.070 8.230 33.340 1.00 10.00 90 LYS A CA 1
ATOM 653 C C . LYS A 1 90 ? 43.970 6.850 33.940 1.00 12.40 90 LYS A C 1
ATOM 654 O O . LYS A 1 90 ? 44.680 6.570 34.910 1.00 9.60 90 LYS A O 1
ATOM 660 N N . MET A 1 91 ? 43.180 5.860 33.380 1.00 4.90 91 MET A N 1
ATOM 661 C CA . MET A 1 91 ? 43.060 4.530 33.960 1.00 8.10 91 MET A CA 1
ATOM 662 C C . MET A 1 91 ? 44.380 3.730 33.990 1.00 19.90 91 MET A C 1
ATOM 663 O O . MET A 1 91 ? 45.290 3.550 34.810 1.00 21.20 91 MET A O 1
ATOM 668 N N . THR A 1 92 ? 44.530 3.130 32.710 1.00 13.40 92 THR A N 1
ATOM 669 C CA . THR A 1 92 ? 45.980 2.520 32.760 1.00 24.00 92 THR A CA 1
ATOM 670 C C . THR A 1 92 ? 46.010 1.040 33.270 1.00 25.90 92 THR A C 1
ATOM 671 O O . THR A 1 92 ? 46.210 0.380 31.990 1.00 26.50 92 THR A O 1
ATOM 673 N N . PHE A 1 93 ? 45.850 0.720 34.450 1.00 17.50 93 PHE A N 1
ATOM 674 C CA . PHE A 1 93 ? 45.450 -0.630 34.810 1.00 14.20 93 PHE A CA 1
ATOM 675 C C . PHE A 1 93 ? 44.560 -1.410 33.780 1.00 11.40 93 PHE A C 1
ATOM 676 O O . PHE A 1 93 ? 43.530 -0.830 33.400 1.00 17.90 93 PHE A O 1
ATOM 684 N N . LYS A 1 94 ? 44.880 -2.630 33.420 1.00 10.10 94 LYS A N 1
ATOM 685 C CA . LYS A 1 94 ? 44.160 -3.510 32.530 1.00 11.70 94 LYS A CA 1
ATOM 686 C C . LYS A 1 94 ? 43.850 -4.930 33.220 1.00 15.70 94 LYS A C 1
ATOM 687 O O . LYS A 1 94 ? 44.780 -5.500 33.920 1.00 12.40 94 LYS A O 1
ATOM 693 N N . LEU A 1 95 ? 42.740 -5.550 32.940 1.00 11.20 95 LEU A N 1
ATOM 694 C CA . LEU A 1 95 ? 42.560 -6.980 33.170 1.00 12.50 95 LEU A CA 1
ATOM 695 C C . LEU A 1 95 ? 43.070 -7.829 31.930 1.00 15.90 95 LEU A C 1
ATOM 696 O O . LEU A 1 95 ? 42.780 -7.380 30.830 1.00 19.80 95 LEU A O 1
ATOM 701 N N . THR A 1 96 ? 43.790 -8.970 32.060 1.00 18.10 96 THR A N 1
ATOM 702 C CA . THR A 1 96 ? 44.310 -9.669 30.860 1.00 19.10 96 THR A CA 1
ATOM 703 C C . THR A 1 96 ? 43.570 -10.970 30.860 1.00 20.40 96 THR A C 1
ATOM 704 O O . THR A 1 96 ? 43.450 -11.519 29.700 1.00 33.80 96 THR A O 1
ATOM 708 N N . LYS A 1 97 ? 42.830 -11.540 31.720 1.00 13.00 97 LYS A N 1
ATOM 709 C CA . LYS A 1 97 ? 42.330 -12.890 31.750 1.00 11.60 97 LYS A CA 1
ATOM 710 C C . LYS A 1 97 ? 40.930 -12.820 31.400 1.00 21.80 97 LYS A C 1
ATOM 711 O O . LYS A 1 97 ? 40.180 -11.979 31.850 1.00 15.40 97 LYS A O 1
ATOM 717 N N . ASP A 1 98 ? 40.540 -13.619 30.460 1.00 22.40 98 ASP A N 1
ATOM 718 C CA . ASP A 1 98 ? 39.190 -13.510 29.880 1.00 20.40 98 ASP A CA 1
ATOM 719 C C . ASP A 1 98 ? 38.070 -13.850 30.800 1.00 11.70 98 ASP A C 1
ATOM 720 O O . ASP A 1 98 ? 36.990 -13.280 30.800 1.00 15.30 98 ASP A O 1
ATOM 725 N N . ASP A 1 99 ? 38.440 -14.840 31.590 1.00 15.80 99 ASP A N 1
ATOM 726 C CA . ASP A 1 99 ? 37.390 -15.280 32.590 1.00 14.00 99 ASP A CA 1
ATOM 727 C C . ASP A 1 99 ? 37.110 -14.060 33.490 1.00 16.50 99 ASP A C 1
ATOM 728 O O . ASP A 1 99 ? 36.050 -13.900 33.900 1.00 13.50 99 ASP A O 1
ATOM 733 N N . GLU A 1 100 ? 38.230 -13.429 34.020 1.00 12.40 100 GLU A N 1
ATOM 734 C CA . GLU A 1 100 ? 38.150 -12.249 34.860 1.00 12.20 100 GLU A CA 1
ATOM 735 C C . GLU A 1 100 ? 37.260 -11.189 34.280 1.00 8.20 100 GLU A C 1
ATOM 736 O O . GLU A 1 100 ? 36.450 -10.630 35.010 1.00 12.10 100 GLU A O 1
ATOM 742 N N . ILE A 1 101 ? 37.470 -10.890 32.890 1.00 8.80 101 ILE A N 1
ATOM 743 C CA . ILE A 1 101 ? 36.750 -9.749 32.410 1.00 8.10 101 ILE A CA 1
ATOM 744 C C . ILE A 1 101 ? 35.280 -10.090 32.470 1.00 7.50 101 ILE A C 1
ATOM 745 O O . ILE A 1 101 ? 34.410 -9.250 32.670 1.00 10.50 101 ILE A O 1
ATOM 750 N N . GLU A 1 102 ? 35.040 -11.360 31.880 1.00 10.70 102 GLU A N 1
ATOM 751 C CA . GLU A 1 102 ? 33.640 -11.750 31.830 1.00 9.10 102 GLU A CA 1
ATOM 752 C C . GLU A 1 102 ? 32.890 -11.690 33.180 1.00 13.00 102 GLU A C 1
ATOM 753 O O . GLU A 1 102 ? 31.800 -11.220 33.360 1.00 12.60 102 GLU A O 1
ATOM 755 N N . ASN A 1 103 ? 33.500 -12.300 34.230 1.00 11.60 103 ASN A N 1
ATOM 756 C CA . ASN A 1 103 ? 33.070 -12.260 35.700 1.00 4.40 103 ASN A CA 1
ATOM 757 C C . ASN A 1 103 ? 32.940 -10.830 36.220 1.00 8.40 103 ASN A C 1
ATOM 758 O O . ASN A 1 103 ? 31.820 -10.520 36.710 1.00 9.50 103 ASN A O 1
ATOM 763 N N . VAL A 1 104 ? 33.910 -9.960 36.040 1.00 8.50 104 VAL A N 1
ATOM 764 C CA . VAL A 1 104 ? 33.790 -8.520 36.510 1.00 2.90 104 VAL A CA 1
ATOM 765 C C . VAL A 1 104 ? 32.580 -7.850 35.950 1.00 5.40 104 VAL A C 1
ATOM 766 O O . VAL A 1 104 ? 31.840 -7.010 36.500 1.00 9.40 104 VAL A O 1
ATOM 770 N N . ILE A 1 105 ? 32.320 -8.169 34.580 1.00 8.50 105 ILE A N 1
ATOM 771 C CA . ILE A 1 105 ? 31.190 -7.550 33.910 1.00 5.80 105 ILE A CA 1
ATOM 772 C C . ILE A 1 105 ? 29.850 -8.020 34.480 1.00 2.00 105 ILE A C 1
ATOM 773 O O . ILE A 1 105 ? 28.950 -7.240 34.490 1.00 5.10 105 ILE A O 1
ATOM 778 N N . ALA A 1 106 ? 29.850 -9.320 34.720 1.00 5.40 106 ALA A N 1
ATOM 779 C CA . ALA A 1 106 ? 28.660 -9.930 35.260 1.00 7.50 106 ALA A CA 1
ATOM 780 C C . ALA A 1 106 ? 28.410 -9.279 36.600 1.00 7.30 106 ALA A C 1
ATOM 781 O O . ALA A 1 106 ? 27.250 -8.940 36.870 1.00 8.40 106 ALA A O 1
ATOM 783 N N . TYR A 1 107 ? 29.480 -8.880 37.290 1.00 5.40 107 TYR A N 1
ATOM 784 C CA . TYR A 1 107 ? 29.190 -8.159 38.660 1.00 3.60 107 TYR A CA 1
ATOM 785 C C . TYR A 1 107 ? 28.950 -6.660 38.500 1.00 9.20 107 TYR A C 1
ATOM 786 O O . TYR A 1 107 ? 27.880 -6.350 39.090 1.00 7.10 107 TYR A O 1
ATOM 795 N N . LEU A 1 108 ? 29.450 -5.940 37.470 1.00 6.60 108 LEU A N 1
ATOM 796 C CA . LEU A 1 108 ? 28.940 -4.630 37.140 1.00 3.80 108 LEU A CA 1
ATOM 797 C C . LEU A 1 108 ? 27.430 -4.640 36.790 1.00 8.40 108 LEU A C 1
ATOM 798 O O . LEU A 1 108 ? 26.780 -3.550 37.040 1.00 9.10 108 LEU A O 1
ATOM 803 N N . LYS A 1 109 ? 26.870 -5.800 36.340 1.00 6.30 109 LYS A N 1
ATOM 804 C CA . LYS A 1 109 ? 25.540 -5.690 35.940 1.00 4.60 109 LYS A CA 1
ATOM 805 C C . LYS A 1 109 ? 24.590 -5.680 37.050 1.00 6.50 109 LYS A C 1
ATOM 806 O O . LYS A 1 109 ? 23.460 -5.190 36.870 1.00 10.40 109 LYS A O 1
ATOM 812 N N . THR A 1 110 ? 25.100 -6.090 38.250 1.00 6.80 110 THR A N 1
ATOM 813 C CA . THR A 1 110 ? 24.220 -6.050 39.450 1.00 5.90 110 THR A CA 1
ATOM 814 C C . THR A 1 110 ? 24.240 -4.670 40.160 1.00 5.80 110 THR A C 1
ATOM 815 O O . THR A 1 110 ? 23.330 -4.400 40.920 1.00 7.20 110 THR A O 1
ATOM 819 N N . LEU A 1 111 ? 25.020 -3.670 39.870 1.00 3.30 111 LEU A N 1
ATOM 820 C CA . LEU A 1 111 ? 25.090 -2.390 40.450 1.00 5.20 111 LEU A CA 1
ATOM 821 C C . LEU A 1 111 ? 24.290 -1.370 39.520 1.00 7.90 111 LEU A C 1
ATOM 822 O O . LEU A 1 111 ? 24.780 -0.350 39.050 1.00 10.10 111 LEU A O 1
ATOM 827 N N . LYS A 1 112 ? 23.000 -1.580 39.470 1.00 12.70 112 LYS A N 1
ATOM 828 C CA . LYS A 1 112 ? 22.100 -0.890 38.620 1.00 21.70 112 LYS A CA 1
ATOM 829 C C . LYS A 1 112 ? 22.140 -1.060 37.050 1.00 31.00 112 LYS A C 1
ATOM 830 O O . LYS A 1 112 ? 22.610 -0.230 35.950 1.00 25.20 112 LYS A O 1
#

Secondary structure (DSSP, 8-state):
---HHHHHHHGGGGTTT---STT---SSSPP-TT-TTSBSS--TTS---HHHHHHHHTT-B--HHHHHHHHH-HHHHHHHHH--TT---S-------HHHHHHHHHHHTT--

B-factor: mean 14.01, std 10.98, range [1.8, 64.5]

Organism: Rhodospirillum rubrum (NCBI:txid1085)

Foldseek 3Di:
DADLVVLVVLCVVVVCQEAQADPDDRRNHYHLQVQAQAAQVRDPPDDFFVLSVQLRVVVDGRYLVLQQVCLAPVQVSSCVSNVPVVDDGPPGHHDNDNNNSRHNVVNSVVSD

Sequence (112 aa):
EGDAAAGEKVSKKCLACHTFDQGGANKVGPNLFGVFENTAAHKDNYAYSESYTEMKAKGLTWTEANLAAYVKNPKAFVLEKSGDPKAKSKMTFKLTKDDEIENVIAYLKTLK

InterPro domains:
  IPR002327 Cytochrome c, class IA/ IB [PR00604] (13-20)
  IPR002327 Cytochrome c, class IA/ IB [PR00604] (26-41)
  IPR002327 Cytochrome 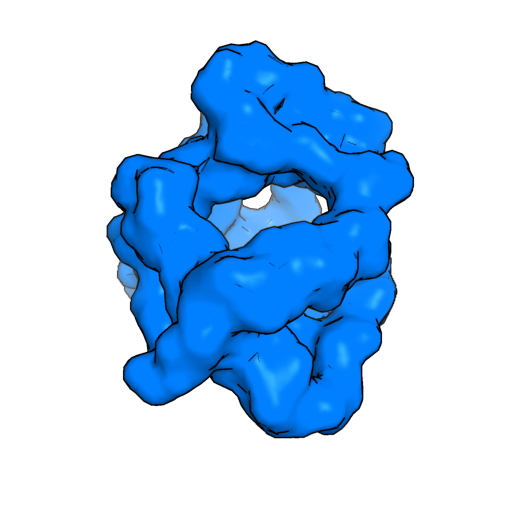c, class IA/ IB [PR00604] (59-75)
  IPR002327 Cytochrome c, class IA/ IB [PR00604] (102-110)
  IPR002327 Cytochrome c, class IA/ IB [PTHR11961] (2-110)
  IPR009056 Cytochrome c-like domain [PF00034] (4-112)
  IPR009056 Cytochrome c-like domain [PS51007] (2-112)
  IPR036909 Cytochrome c-like domain superfamily [G3DSA:1.10.760.10] (1-112)
  IPR036909 Cytochrome c-like domain superfamily [SSF46626] (1-112)

Nearest PDB structures (foldseek):
  3c2c-assembly1_A  TM=1.009E+00  e=3.898E-22  Rhodospirillum rubrum
  2cxb-assembly2_B  TM=9.383E-01  e=2.045E-10  Cereibacter sphaeroides
  1jdl-assembly1_A  TM=9.532E-01  e=2.583E-09  Rhodospirillum centenum
  1l9j-assembly2_D  TM=9.290E-01  e=1.263E-09  Cereibacter sphaeroides
  1c2r-assembly2_B  TM=8.827E-01  e=7.036E-10  Rhodobacter capsulatus